Protein AF-A0A843B1L3-F1 (afdb_monomer_lite)

Sequence (62 aa):
MYTEVAAALCNVPTVVTGHVAGIGGRDITSEHMREMYGIVEKACLGENVRPVTWHGLRGDME

Structure (mmCIF, N/CA/C/O backbone):
data_AF-A0A843B1L3-F1
#
_entry.id   AF-A0A843B1L3-F1
#
loop_
_atom_site.group_PDB
_atom_site.id
_atom_site.type_symbol
_atom_site.label_atom_id
_atom_site.label_alt_id
_atom_site.label_comp_id
_atom_site.label_asym_id
_atom_site.label_entity_id
_atom_site.label_seq_id
_atom_site.pdbx_PDB_ins_code
_atom_site.Cartn_x
_atom_site.Cartn_y
_atom_site.Cartn_z
_atom_site.occupancy
_atom_site.B_i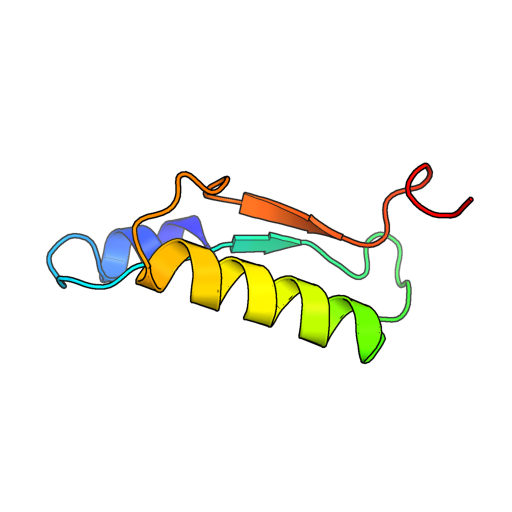so_or_equiv
_atom_site.auth_seq_id
_atom_site.auth_comp_id
_atom_site.auth_asym_id
_atom_site.auth_atom_id
_atom_site.pdbx_PDB_model_num
ATOM 1 N N . MET A 1 1 ? -9.202 5.903 -6.362 1.00 89.31 1 MET A N 1
ATOM 2 C CA . MET A 1 1 ? -8.986 4.513 -5.908 1.00 89.31 1 MET A CA 1
ATOM 3 C C . MET A 1 1 ? -8.803 4.386 -4.394 1.00 89.31 1 MET A C 1
ATOM 5 O O . MET A 1 1 ? -9.772 4.000 -3.765 1.00 89.31 1 MET A O 1
ATOM 9 N N . TYR A 1 2 ? -7.643 4.694 -3.779 1.00 96.81 2 TYR A N 1
ATOM 10 C CA . TYR A 1 2 ? -7.434 4.443 -2.329 1.00 96.81 2 TYR A CA 1
ATOM 11 C C . TYR A 1 2 ? -8.554 5.018 -1.448 1.00 96.81 2 TYR A C 1
ATOM 13 O O . TYR A 1 2 ? -9.146 4.300 -0.652 1.00 96.81 2 TYR A O 1
ATOM 21 N N . THR A 1 3 ? -8.883 6.296 -1.636 1.00 97.56 3 THR A N 1
ATOM 22 C CA . THR A 1 3 ? -9.925 6.987 -0.865 1.00 97.56 3 THR A CA 1
ATOM 23 C C . THR A 1 3 ? -11.304 6.351 -1.025 1.00 97.56 3 THR A C 1
ATOM 25 O O . THR A 1 3 ? -12.035 6.245 -0.050 1.00 97.56 3 THR A O 1
ATOM 28 N N . GLU A 1 4 ? -11.652 5.893 -2.227 1.00 98.44 4 GLU A N 1
ATOM 29 C CA . GLU A 1 4 ? -12.941 5.248 -2.511 1.00 98.44 4 GLU A CA 1
ATOM 30 C C . GLU A 1 4 ? -13.030 3.867 -1.858 1.00 98.44 4 GLU A C 1
ATOM 32 O O . GLU A 1 4 ? -14.053 3.538 -1.268 1.00 98.44 4 GLU A O 1
ATOM 37 N N . VAL A 1 5 ? -11.949 3.082 -1.904 1.00 97.69 5 VAL A N 1
ATOM 38 C CA . VAL A 1 5 ? -11.885 1.764 -1.252 1.00 97.69 5 VAL A CA 1
ATOM 39 C C . VAL A 1 5 ? -11.913 1.914 0.269 1.00 97.69 5 VAL A C 1
ATOM 41 O O . VAL A 1 5 ? -12.680 1.225 0.936 1.00 97.69 5 VAL A O 1
ATOM 44 N N . ALA A 1 6 ? -11.130 2.844 0.820 1.00 96.56 6 ALA A N 1
ATOM 45 C CA . ALA A 1 6 ? -11.126 3.130 2.252 1.00 96.56 6 ALA A CA 1
ATOM 46 C C . ALA A 1 6 ? -12.503 3.616 2.736 1.00 96.56 6 ALA A C 1
ATOM 48 O O . ALA A 1 6 ? -12.966 3.198 3.794 1.00 96.56 6 ALA A O 1
ATOM 49 N N . ALA A 1 7 ? -13.190 4.450 1.947 1.00 97.44 7 ALA A N 1
ATOM 50 C CA . ALA A 1 7 ? -14.551 4.882 2.249 1.00 97.44 7 ALA A CA 1
ATOM 51 C C . ALA A 1 7 ? -15.559 3.725 2.168 1.00 97.44 7 ALA A C 1
ATOM 53 O O . ALA A 1 7 ? -16.416 3.609 3.039 1.00 97.44 7 ALA A O 1
ATOM 54 N N . ALA A 1 8 ? -15.447 2.851 1.165 1.00 98.12 8 ALA A N 1
ATOM 55 C CA . ALA A 1 8 ? -16.333 1.698 1.007 1.00 98.12 8 ALA A CA 1
ATOM 56 C C . ALA A 1 8 ? -16.176 0.664 2.136 1.00 98.12 8 ALA A C 1
ATOM 58 O O . ALA A 1 8 ? -17.142 -0.002 2.503 1.00 98.12 8 ALA A O 1
ATOM 59 N N . LEU A 1 9 ? -14.971 0.541 2.699 1.00 97.25 9 LEU A N 1
ATOM 60 C CA . LEU A 1 9 ? -14.635 -0.420 3.752 1.00 97.25 9 LEU A CA 1
ATOM 61 C C . LEU A 1 9 ? -14.580 0.202 5.155 1.00 97.25 9 LEU A C 1
ATOM 63 O O . LEU A 1 9 ? -14.126 -0.456 6.084 1.00 97.25 9 LEU A O 1
ATOM 67 N N . CYS A 1 10 ? -15.062 1.434 5.349 1.00 94.75 10 CYS A N 1
ATOM 68 C CA . CYS A 1 10 ? -14.881 2.179 6.603 1.00 94.75 10 CYS A CA 1
ATOM 69 C C . CYS A 1 10 ? -15.478 1.508 7.858 1.00 94.75 10 CYS A C 1
ATOM 71 O O . CYS A 1 10 ? -15.041 1.804 8.966 1.00 94.75 10 CYS A O 1
ATOM 73 N N . ASN A 1 11 ? -16.442 0.595 7.688 1.00 96.50 11 ASN A N 1
ATOM 74 C CA . ASN A 1 11 ? -17.076 -0.178 8.765 1.00 96.50 11 ASN A CA 1
ATOM 75 C C . ASN A 1 11 ? -16.711 -1.673 8.737 1.00 96.50 11 ASN A C 1
ATOM 77 O O . ASN A 1 11 ? -17.325 -2.480 9.435 1.00 96.50 11 ASN A O 1
ATOM 81 N N . VAL A 1 12 ? -15.741 -2.062 7.911 1.00 97.19 12 VAL A N 1
ATOM 82 C CA . VAL A 1 12 ? -15.198 -3.420 7.875 1.00 97.19 12 VAL A CA 1
ATOM 83 C C . VAL A 1 12 ? -13.923 -3.422 8.719 1.00 97.19 12 VAL A C 1
ATOM 85 O O . VAL A 1 12 ? -13.086 -2.543 8.523 1.00 97.19 12 VAL A O 1
ATOM 88 N N . PRO A 1 13 ? -13.730 -4.380 9.645 1.00 93.94 13 PRO A N 1
ATOM 89 C CA . PRO A 1 13 ? -12.522 -4.466 10.464 1.00 93.94 13 PRO A CA 1
ATOM 90 C C . PRO A 1 13 ? -11.346 -5.002 9.631 1.00 93.94 13 PRO A C 1
ATOM 92 O O . PRO A 1 13 ? -10.867 -6.114 9.835 1.00 93.94 13 PRO A O 1
ATOM 95 N N . THR A 1 14 ? -10.915 -4.217 8.647 1.00 94.50 14 THR A N 1
ATOM 96 C C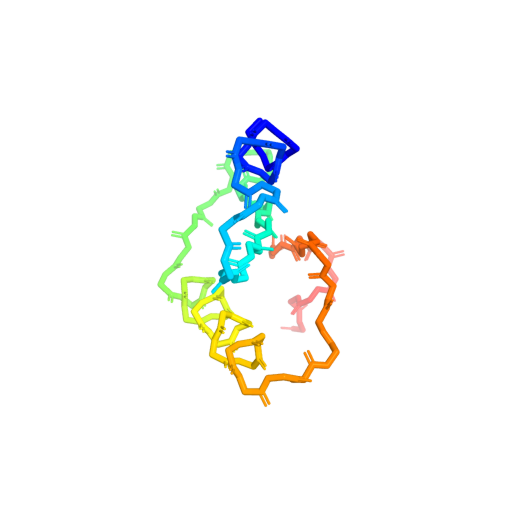A . THR A 1 14 ? -9.806 -4.512 7.743 1.00 94.50 14 THR A CA 1
ATOM 97 C C . THR A 1 14 ? -8.895 -3.300 7.626 1.00 94.50 14 THR A C 1
ATOM 99 O O . THR A 1 14 ? -9.325 -2.156 7.767 1.00 94.50 14 THR A O 1
ATOM 102 N N . VAL A 1 15 ? -7.627 -3.554 7.323 1.00 94.88 15 VAL A N 1
ATOM 103 C CA . VAL A 1 15 ? -6.674 -2.510 6.943 1.00 94.88 15 VAL A CA 1
ATOM 104 C C . VAL A 1 15 ? -6.758 -2.251 5.439 1.00 94.88 15 VAL A C 1
ATOM 106 O O . VAL A 1 15 ? -7.054 -3.156 4.658 1.00 94.88 15 VAL A O 1
ATOM 109 N N . VAL A 1 16 ? -6.500 -1.009 5.030 1.00 96.62 16 VAL A N 1
ATOM 110 C CA . VAL A 1 16 ? -6.393 -0.605 3.622 1.00 96.62 16 VAL A CA 1
ATOM 111 C C . VAL A 1 16 ? -5.112 0.203 3.472 1.00 96.62 16 VAL A C 1
ATOM 113 O O . VAL A 1 16 ? -4.931 1.203 4.163 1.00 96.62 16 VAL A O 1
ATOM 116 N N . THR A 1 17 ? -4.232 -0.210 2.562 1.00 97.31 17 THR A N 1
ATOM 117 C CA . THR A 1 17 ? -2.994 0.506 2.233 1.00 97.31 17 THR A CA 1
ATOM 118 C C . THR A 1 17 ? -3.041 0.979 0.782 1.00 97.31 17 THR A C 1
ATOM 120 O O . THR A 1 17 ? -3.432 0.250 -0.129 1.00 97.31 17 THR A O 1
ATOM 123 N N . GLY A 1 18 ? -2.682 2.238 0.551 1.00 97.69 18 GLY A N 1
ATOM 124 C CA . GLY A 1 18 ? -2.561 2.824 -0.778 1.00 97.69 18 GLY A CA 1
ATOM 125 C C . GLY A 1 18 ? -1.125 2.757 -1.282 1.00 97.69 18 GLY A C 1
ATOM 126 O O . GLY A 1 18 ? -0.185 3.059 -0.547 1.00 97.69 18 GLY A O 1
ATOM 127 N N . HIS A 1 19 ? -0.949 2.420 -2.557 1.00 97.06 19 HIS A N 1
ATOM 128 C CA . HIS A 1 19 ? 0.367 2.345 -3.184 1.00 97.06 19 HIS A CA 1
ATOM 129 C C . HIS A 1 19 ? 0.368 3.098 -4.513 1.00 97.06 19 HIS A C 1
ATOM 131 O O . HIS A 1 19 ? -0.469 2.847 -5.378 1.00 97.06 19 HIS A O 1
ATOM 137 N N . VAL A 1 20 ? 1.305 4.033 -4.663 1.00 95.69 20 VAL A N 1
ATOM 138 C CA . VAL A 1 20 ? 1.519 4.793 -5.899 1.00 95.69 20 VAL A CA 1
ATOM 139 C C . VAL A 1 20 ? 2.847 4.349 -6.498 1.00 95.69 20 VAL A C 1
ATOM 141 O O . VAL A 1 20 ? 3.884 4.480 -5.857 1.00 95.69 20 VAL A O 1
ATOM 144 N N . ALA A 1 21 ? 2.823 3.824 -7.719 1.00 94.38 21 ALA A N 1
ATOM 145 C CA . ALA A 1 21 ? 4.005 3.351 -8.438 1.00 94.38 21 ALA A CA 1
ATOM 146 C C . ALA A 1 21 ? 3.875 3.654 -9.940 1.00 94.38 21 ALA A C 1
ATOM 148 O O . ALA A 1 21 ? 2.832 4.120 -10.398 1.00 94.38 21 ALA A O 1
ATOM 149 N N . GLY A 1 22 ? 4.944 3.424 -10.707 1.00 92.88 22 GLY A N 1
ATOM 150 C CA . GLY A 1 22 ? 4.938 3.583 -12.168 1.00 92.88 22 GLY A CA 1
ATOM 151 C C . GLY A 1 22 ? 4.782 5.024 -12.668 1.00 92.88 22 GLY A C 1
ATOM 152 O O . GLY A 1 22 ? 4.443 5.264 -13.827 1.00 92.88 22 GLY A O 1
ATOM 153 N N . ILE A 1 23 ? 5.040 6.014 -11.807 1.00 91.44 23 ILE A N 1
ATOM 154 C CA . ILE A 1 23 ? 4.946 7.434 -12.165 1.00 91.44 23 ILE A CA 1
ATOM 155 C C . ILE A 1 23 ? 5.849 7.725 -13.363 1.00 91.44 23 ILE A C 1
ATOM 157 O O . ILE A 1 23 ? 7.038 7.402 -13.336 1.00 91.44 23 ILE A O 1
ATOM 161 N N . GLY A 1 24 ? 5.289 8.375 -14.383 1.00 90.69 24 GLY A N 1
ATOM 162 C CA . GLY A 1 24 ? 6.007 8.700 -15.616 1.00 90.69 24 GLY A CA 1
ATOM 163 C C . GLY A 1 24 ? 6.184 7.514 -16.568 1.00 90.69 24 GLY A C 1
ATOM 164 O O . GLY A 1 24 ? 7.063 7.573 -17.417 1.00 90.69 24 GLY A O 1
ATOM 165 N N . GLY A 1 25 ? 5.386 6.448 -16.423 1.00 91.31 25 GLY A N 1
ATOM 166 C CA . GLY A 1 25 ? 5.457 5.260 -17.283 1.00 91.31 25 GLY A CA 1
ATOM 167 C C . GLY A 1 25 ? 6.595 4.306 -16.925 1.00 91.31 25 GLY A C 1
ATOM 168 O O . GLY A 1 25 ? 7.049 3.553 -17.778 1.00 91.31 25 GLY A O 1
ATOM 169 N N . ARG A 1 26 ? 7.090 4.367 -15.684 1.00 88.69 26 ARG A N 1
ATOM 170 C CA . ARG A 1 26 ? 8.154 3.484 -15.194 1.00 88.69 26 ARG A CA 1
ATOM 171 C C . ARG A 1 26 ? 7.615 2.097 -14.863 1.00 88.69 26 ARG A C 1
ATOM 173 O O . ARG A 1 26 ? 6.462 1.958 -14.455 1.00 88.69 26 ARG A O 1
ATOM 180 N N . ASP A 1 27 ? 8.480 1.098 -14.973 1.00 93.00 27 ASP A N 1
ATOM 181 C CA . ASP A 1 27 ? 8.117 -0.281 -14.674 1.00 93.00 27 ASP A CA 1
ATOM 182 C C . ASP A 1 27 ? 7.816 -0.483 -13.186 1.00 93.00 27 ASP A C 1
ATOM 184 O O . ASP A 1 27 ? 8.510 0.017 -12.294 1.00 93.00 27 ASP A O 1
ATOM 188 N N . ILE A 1 28 ? 6.780 -1.275 -12.920 1.00 93.56 28 ILE A N 1
ATOM 189 C CA . ILE A 1 28 ? 6.493 -1.801 -11.589 1.00 93.56 28 ILE A CA 1
ATOM 190 C C . ILE A 1 28 ? 7.152 -3.180 -11.508 1.00 93.56 28 ILE A C 1
ATOM 192 O O . ILE A 1 28 ? 6.640 -4.158 -12.047 1.00 93.56 28 ILE A O 1
ATOM 196 N N . THR A 1 29 ? 8.322 -3.245 -10.876 1.00 94.56 29 THR A N 1
ATOM 197 C CA . THR A 1 29 ? 9.105 -4.474 -10.729 1.00 94.56 29 THR A CA 1
ATOM 198 C C . THR A 1 29 ? 8.543 -5.389 -9.637 1.00 94.56 29 THR A C 1
ATOM 200 O O . THR A 1 29 ? 7.744 -4.989 -8.786 1.00 94.56 29 THR A O 1
ATOM 203 N N . SER A 1 30 ? 9.016 -6.637 -9.610 1.00 96.00 30 SER A N 1
ATOM 204 C CA . SER A 1 30 ? 8.724 -7.575 -8.521 1.00 96.00 30 SER A CA 1
ATOM 205 C C . SER A 1 30 ? 9.251 -7.111 -7.159 1.00 96.00 30 SER A C 1
ATOM 207 O O . SER A 1 30 ? 8.740 -7.548 -6.133 1.00 96.00 30 SER A O 1
ATOM 209 N N . GLU A 1 31 ? 10.272 -6.255 -7.136 1.00 94.06 31 GLU A N 1
ATOM 210 C CA . GLU A 1 31 ? 10.806 -5.672 -5.903 1.00 94.06 31 GLU A CA 1
ATOM 211 C C . GLU A 1 31 ? 9.806 -4.692 -5.291 1.00 94.06 31 GLU A C 1
ATOM 213 O O . GLU A 1 31 ? 9.421 -4.880 -4.139 1.00 94.06 31 GLU A O 1
ATOM 218 N N . HIS A 1 32 ? 9.238 -3.786 -6.099 1.00 94.88 32 HIS A N 1
ATOM 219 C CA . HIS A 1 32 ? 8.150 -2.912 -5.648 1.00 94.88 32 HIS A CA 1
ATOM 220 C C . HIS A 1 32 ? 6.964 -3.719 -5.100 1.00 94.88 32 HIS A C 1
ATOM 222 O O . HIS A 1 32 ? 6.364 -3.355 -4.093 1.00 94.88 32 HIS A O 1
ATOM 228 N N . MET A 1 33 ? 6.626 -4.848 -5.736 1.00 95.88 33 MET A N 1
ATOM 229 C CA . MET A 1 33 ? 5.550 -5.713 -5.243 1.00 95.88 33 MET A CA 1
ATOM 230 C C . MET A 1 33 ? 5.875 -6.303 -3.865 1.00 95.88 33 MET A C 1
ATOM 232 O O . MET A 1 33 ? 5.004 -6.332 -2.998 1.00 95.88 33 MET A O 1
ATOM 236 N N . ARG A 1 34 ? 7.118 -6.748 -3.632 1.00 97.06 34 ARG A N 1
ATOM 237 C CA . ARG A 1 34 ? 7.550 -7.243 -2.313 1.00 97.06 34 ARG A CA 1
ATOM 238 C C . ARG A 1 34 ? 7.469 -6.149 -1.251 1.00 97.06 34 ARG A C 1
ATOM 240 O O . ARG A 1 34 ? 6.979 -6.419 -0.160 1.00 97.06 34 ARG A O 1
ATOM 247 N N . GLU A 1 35 ? 7.880 -4.925 -1.574 1.00 95.88 35 GLU A N 1
ATOM 248 C CA . GLU A 1 35 ? 7.766 -3.771 -0.673 1.00 95.88 35 GLU A CA 1
ATOM 249 C C . GLU A 1 35 ? 6.306 -3.456 -0.327 1.00 95.88 35 GLU A C 1
ATOM 251 O O . GLU A 1 35 ? 5.968 -3.274 0.844 1.00 95.88 35 GLU A O 1
ATOM 256 N N . MET A 1 36 ? 5.416 -3.446 -1.326 1.00 97.12 36 MET A N 1
ATOM 257 C CA . MET A 1 36 ? 3.976 -3.253 -1.125 1.00 97.12 36 MET A CA 1
ATOM 258 C C . MET A 1 36 ? 3.393 -4.311 -0.182 1.00 97.12 36 MET A C 1
ATOM 260 O O . MET A 1 36 ? 2.739 -3.956 0.798 1.00 97.12 36 MET A O 1
ATOM 264 N N . TYR A 1 37 ? 3.666 -5.597 -0.429 1.00 97.69 37 TYR A N 1
ATOM 265 C CA . TYR A 1 37 ? 3.190 -6.676 0.443 1.00 97.69 37 TYR A CA 1
ATOM 266 C C . TYR A 1 37 ? 3.806 -6.619 1.845 1.00 97.69 37 TYR A C 1
ATOM 268 O O . TYR A 1 37 ? 3.102 -6.880 2.817 1.00 97.69 37 TYR A O 1
ATOM 276 N N . GLY A 1 38 ? 5.069 -6.207 1.976 1.00 98.00 38 GLY A N 1
ATOM 277 C CA .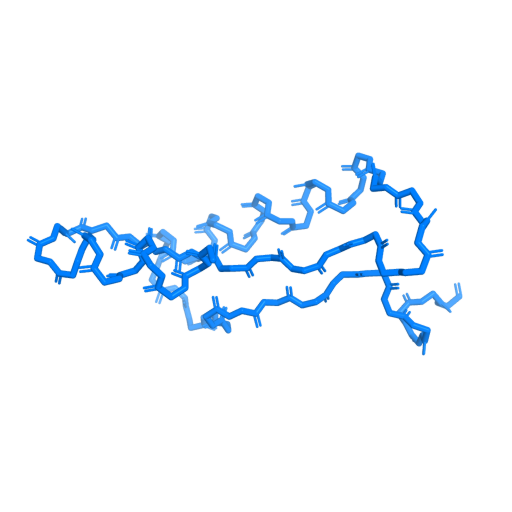 GLY A 1 38 ? 5.697 -5.992 3.281 1.00 98.00 38 GLY A CA 1
ATOM 278 C C . GLY A 1 38 ? 5.020 -4.882 4.092 1.00 98.00 38 GLY A C 1
ATOM 279 O O . GLY A 1 38 ? 4.881 -4.994 5.306 1.00 98.00 38 GLY A O 1
ATOM 280 N N . ILE A 1 39 ? 4.538 -3.817 3.442 1.00 97.94 39 ILE A N 1
ATOM 281 C CA . ILE A 1 39 ? 3.750 -2.771 4.117 1.00 97.94 39 ILE A CA 1
ATOM 282 C C . ILE A 1 39 ? 2.385 -3.310 4.559 1.00 97.94 39 ILE A C 1
ATOM 284 O O . ILE A 1 39 ? 1.939 -2.987 5.659 1.00 97.94 39 ILE A O 1
ATOM 288 N N . VAL A 1 40 ? 1.734 -4.135 3.733 1.00 97.56 40 VAL A N 1
ATOM 289 C CA . VAL A 1 40 ? 0.469 -4.794 4.102 1.00 97.56 40 VAL A CA 1
ATOM 290 C C . VAL A 1 40 ? 0.668 -5.687 5.327 1.00 97.56 40 VAL A C 1
ATOM 292 O O . VAL A 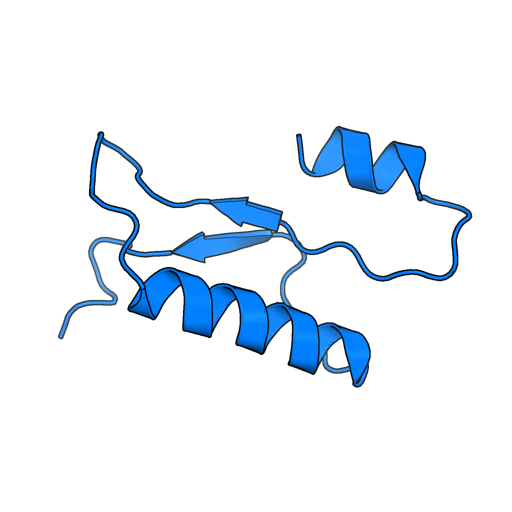1 40 ? -0.119 -5.608 6.263 1.00 97.56 40 VAL A O 1
ATOM 295 N N . GLU A 1 41 ? 1.734 -6.488 5.359 1.00 98.12 41 GLU A N 1
ATOM 296 C CA . GLU A 1 41 ? 2.066 -7.343 6.503 1.00 98.12 41 GLU A CA 1
ATOM 297 C C . GLU A 1 41 ? 2.247 -6.526 7.789 1.00 98.12 41 GLU A C 1
ATOM 299 O O . GLU A 1 41 ? 1.585 -6.803 8.788 1.00 98.12 41 GLU A O 1
ATOM 304 N N . LYS A 1 42 ? 3.052 -5.457 7.745 1.00 98.12 42 LYS A N 1
ATOM 305 C CA . LYS A 1 42 ? 3.234 -4.536 8.881 1.00 98.12 42 LYS A CA 1
ATOM 306 C C . LYS A 1 42 ? 1.912 -3.932 9.357 1.00 98.12 42 LYS A C 1
ATOM 308 O O . LYS A 1 42 ? 1.644 -3.900 10.556 1.00 98.12 42 LYS A O 1
ATOM 313 N N . ALA A 1 43 ? 1.057 -3.499 8.427 1.00 97.25 43 ALA A N 1
ATOM 314 C CA . ALA A 1 43 ? -0.262 -2.961 8.754 1.00 97.25 43 ALA A CA 1
ATOM 315 C C . ALA A 1 43 ? -1.144 -4.004 9.463 1.00 97.25 43 ALA A C 1
ATOM 317 O O . ALA A 1 43 ? -1.795 -3.691 10.458 1.00 97.25 43 ALA A O 1
ATOM 318 N N . CYS A 1 44 ? -1.137 -5.251 8.983 1.00 96.81 44 CYS A N 1
ATOM 319 C CA . CYS A 1 44 ? -1.865 -6.366 9.591 1.00 96.81 44 CYS A CA 1
ATOM 320 C C . CYS A 1 44 ? -1.358 -6.711 10.999 1.00 96.81 44 CYS A C 1
ATOM 322 O O . CYS A 1 44 ? -2.147 -7.137 11.841 1.00 96.81 44 CYS A O 1
ATOM 324 N N . LEU A 1 45 ? -0.066 -6.507 11.269 1.00 97.44 45 LEU A N 1
ATOM 325 C CA . LEU A 1 45 ? 0.543 -6.683 12.593 1.00 97.44 45 LEU A CA 1
ATOM 326 C C . LEU A 1 45 ? 0.270 -5.506 13.550 1.00 97.44 45 LEU A C 1
ATOM 328 O O . LEU A 1 45 ? 0.685 -5.548 14.707 1.00 97.44 45 LEU A O 1
ATOM 332 N N . GLY A 1 46 ? -0.444 -4.470 13.098 1.00 96.56 46 GLY A N 1
ATOM 333 C CA . GLY A 1 46 ? -0.766 -3.287 13.895 1.00 96.56 46 GLY A CA 1
ATOM 334 C C . GLY A 1 46 ? 0.369 -2.266 13.978 1.00 96.56 46 GLY A C 1
ATOM 335 O O . GLY A 1 46 ? 0.299 -1.341 14.789 1.00 96.56 46 GLY A O 1
ATOM 336 N N . GLU A 1 47 ? 1.412 -2.405 13.155 1.00 97.88 47 GLU A N 1
ATOM 337 C CA . GLU A 1 47 ? 2.460 -1.394 13.061 1.00 97.88 47 GLU A CA 1
ATOM 338 C C . GLU A 1 47 ? 1.924 -0.108 12.422 1.00 97.88 47 GLU A C 1
ATOM 340 O O . GLU A 1 47 ? 1.063 -0.119 11.536 1.00 97.88 47 GLU A O 1
ATOM 345 N N . ASN A 1 48 ? 2.470 1.032 12.850 1.00 95.19 48 ASN A N 1
ATOM 346 C CA . ASN A 1 48 ? 2.090 2.322 12.294 1.00 95.19 48 ASN A CA 1
ATOM 347 C C . ASN A 1 48 ? 2.718 2.507 10.904 1.00 95.19 48 ASN A C 1
ATOM 349 O O . ASN A 1 48 ? 3.901 2.830 10.778 1.00 95.19 48 ASN A O 1
ATOM 353 N N . VAL A 1 49 ? 1.915 2.308 9.861 1.00 96.62 49 VAL A N 1
ATOM 354 C CA . VAL A 1 49 ? 2.308 2.503 8.463 1.00 96.62 49 VAL A CA 1
ATOM 355 C C . VAL A 1 49 ? 1.654 3.749 7.874 1.00 96.62 49 VAL A C 1
ATOM 357 O O . VAL A 1 49 ? 0.586 4.190 8.300 1.00 96.62 49 VAL A O 1
ATOM 360 N N . ARG A 1 50 ? 2.274 4.318 6.836 1.00 95.38 50 ARG A N 1
ATOM 361 C CA . ARG A 1 50 ? 1.638 5.397 6.073 1.00 95.38 50 ARG A CA 1
ATOM 362 C C . ARG A 1 50 ? 0.397 4.850 5.352 1.00 95.38 50 ARG A C 1
ATOM 364 O O . ARG A 1 50 ? 0.512 3.825 4.683 1.00 95.38 50 ARG A O 1
ATOM 371 N N . PRO A 1 51 ? -0.749 5.554 5.392 1.00 94.75 51 PRO A N 1
ATOM 372 C CA . PRO A 1 51 ? -1.947 5.127 4.669 1.00 94.75 51 PRO A CA 1
ATOM 373 C C . PRO A 1 51 ? -1.737 5.044 3.153 1.00 94.75 51 PRO A C 1
ATOM 375 O O . PRO A 1 51 ? -2.339 4.206 2.490 1.00 94.75 51 PRO A O 1
ATOM 378 N N . VAL A 1 52 ? -0.870 5.902 2.600 1.00 97.06 52 VAL A N 1
ATOM 379 C CA . VAL A 1 52 ? -0.457 5.873 1.192 1.00 97.06 52 VAL A CA 1
ATOM 380 C C . VAL A 1 52 ? 1.065 5.970 1.099 1.00 97.06 52 VAL A C 1
ATOM 382 O O . VAL A 1 52 ? 1.659 6.920 1.616 1.00 97.06 52 VAL A O 1
ATOM 385 N N . THR A 1 53 ? 1.681 5.024 0.391 1.00 95.88 53 THR A N 1
ATOM 386 C CA . THR A 1 53 ? 3.129 4.962 0.149 1.00 95.88 53 THR A CA 1
ATOM 387 C C . THR A 1 53 ? 3.433 5.069 -1.341 1.00 95.88 53 THR A C 1
ATOM 389 O O . THR A 1 53 ? 2.727 4.507 -2.179 1.00 95.88 53 THR A O 1
ATOM 392 N N . TRP A 1 54 ? 4.481 5.817 -1.669 1.00 94.00 54 TRP A N 1
ATOM 393 C CA . TRP A 1 54 ? 4.951 6.034 -3.033 1.00 94.00 54 TRP A CA 1
ATOM 394 C C . TRP A 1 54 ? 6.208 5.195 -3.245 1.00 94.00 54 TRP A C 1
ATOM 396 O O . TRP A 1 54 ? 7.066 5.178 -2.369 1.00 94.00 54 TRP A O 1
ATOM 406 N N . HIS A 1 55 ? 6.303 4.527 -4.389 1.00 92.56 55 HIS A N 1
ATOM 407 C CA . HIS A 1 55 ? 7.368 3.575 -4.706 1.00 92.56 55 HIS A CA 1
ATOM 408 C C . HIS A 1 55 ? 8.142 4.005 -5.949 1.00 92.56 55 HIS A C 1
ATOM 410 O O . HIS A 1 55 ? 7.572 4.602 -6.872 1.00 92.56 55 HIS A O 1
ATOM 416 N N . GLY A 1 56 ? 9.438 3.687 -5.984 1.00 84.50 56 GLY A N 1
ATOM 417 C CA . GLY A 1 56 ? 10.315 4.010 -7.111 1.00 84.50 56 GLY A CA 1
ATOM 418 C C . GLY A 1 56 ? 10.476 5.519 -7.326 1.00 84.50 56 GLY A C 1
ATOM 419 O O . GLY A 1 56 ? 10.438 6.008 -8.463 1.00 84.50 56 GLY A O 1
ATOM 420 N N . LEU A 1 57 ? 10.591 6.301 -6.249 1.00 80.50 57 LEU A N 1
ATOM 421 C CA . LEU A 1 57 ? 10.851 7.737 -6.341 1.00 80.50 57 LEU A CA 1
ATOM 422 C C . LEU A 1 57 ? 12.315 8.014 -6.696 1.00 80.50 57 LEU A C 1
ATOM 424 O O . LEU A 1 57 ? 13.216 7.219 -6.448 1.00 80.50 57 LEU A O 1
ATOM 428 N N . ARG A 1 58 ? 12.546 9.166 -7.335 1.00 61.25 58 ARG A N 1
ATOM 429 C CA . ARG A 1 58 ? 13.878 9.640 -7.7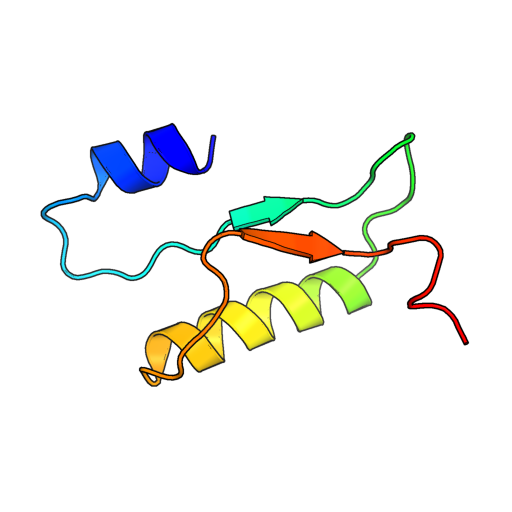32 1.00 61.25 58 ARG A CA 1
ATOM 430 C C . ARG A 1 58 ? 14.631 10.055 -6.455 1.00 61.25 58 ARG A C 1
ATOM 432 O O . ARG A 1 58 ? 14.548 11.210 -6.052 1.00 61.25 58 ARG A O 1
ATOM 439 N N . GLY A 1 59 ? 15.257 9.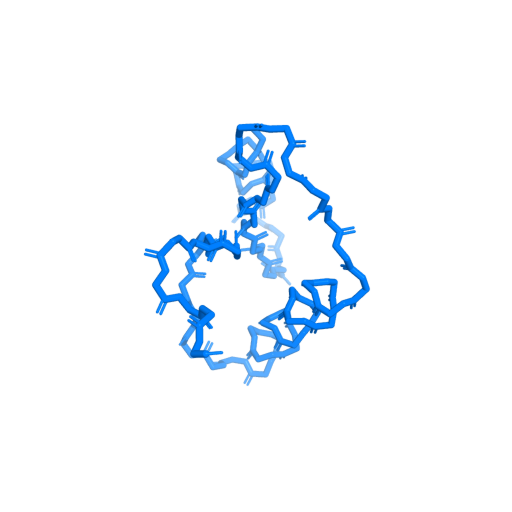092 -5.784 1.00 57.06 59 GLY A N 1
ATOM 440 C CA . GLY A 1 59 ? 15.935 9.279 -4.496 1.00 57.06 59 GLY A CA 1
ATOM 441 C C . GLY A 1 59 ? 16.085 8.006 -3.657 1.00 57.06 59 GLY A C 1
ATOM 442 O O . GLY A 1 59 ? 16.967 7.975 -2.813 1.00 57.06 59 GLY A O 1
ATOM 443 N N . ASP A 1 60 ? 15.285 6.966 -3.925 1.00 54.16 60 ASP A N 1
ATOM 444 C CA . ASP A 1 60 ? 15.385 5.662 -3.235 1.00 54.16 60 ASP A CA 1
ATOM 445 C C . ASP A 1 60 ? 16.304 4.664 -3.968 1.00 54.16 60 ASP A C 1
ATOM 447 O O . ASP A 1 60 ? 16.559 3.567 -3.485 1.00 54.16 60 ASP A O 1
ATOM 451 N N . MET A 1 61 ? 16.800 5.043 -5.149 1.00 43.69 61 MET A N 1
ATOM 452 C CA . MET A 1 61 ? 17.863 4.331 -5.855 1.00 43.69 61 MET A CA 1
ATOM 453 C C . MET A 1 61 ? 19.205 4.933 -5.426 1.00 43.69 61 MET A C 1
ATOM 455 O O . MET A 1 61 ? 19.601 5.967 -5.973 1.00 43.69 61 MET A O 1
ATOM 459 N N . GLU A 1 62 ? 19.858 4.320 -4.436 1.00 38.59 62 GLU A N 1
ATOM 460 C CA . GLU A 1 62 ? 21.320 4.422 -4.285 1.00 38.59 62 GLU A CA 1
ATOM 461 C C . GLU A 1 62 ? 22.034 3.757 -5.471 1.00 38.59 62 GLU A C 1
ATOM 463 O O . GLU A 1 62 ? 21.583 2.675 -5.918 1.00 38.59 62 GLU A O 1
#

pLDDT: mean 91.63, std 12.69, range [38.59, 98.44]

Radius of gyration: 12.84 Å; chains: 1; bounding box: 38×17×31 Å

Foldseek 3Di:
DQVVVCVVCVPPPAQGAAEAECPPNDDDDVVVVVVVVVLRVCVVVVHDDDSYDYPDDPPPPD

Secondary structure (DSSP, 8-state):
-HHHHHHHTTTSS----EEE--TTT----HHHHHHHHHHHHHHHTT----SEEE-S-TTS--